Protein AF-A0AAE4U134-F1 (afdb_monomer_lite)

InterPro domains:
  IPR045512 Protein of unknown function DUF6480 [PF20088] (2-73)

Sequence (81 aa):
MSDEERKSMDPAPEETPDLESGGGVTPGDTPPDTPQTSGLSHEQPNRTKHFPAGGVGAFLGVGLLVIAMLVIIVGLIVMVL

Radius of gyration: 32.7 Å; chains: 1; bounding box: 56×29×85 Å

Structure (mmCIF, N/CA/C/O backbone):
data_AF-A0AAE4U134-F1
#
_entry.id   AF-A0AAE4U134-F1
#
loop_
_atom_site.group_PDB
_atom_site.id
_atom_site.type_symbol
_atom_site.label_atom_id
_atom_site.label_alt_id
_atom_site.label_comp_id
_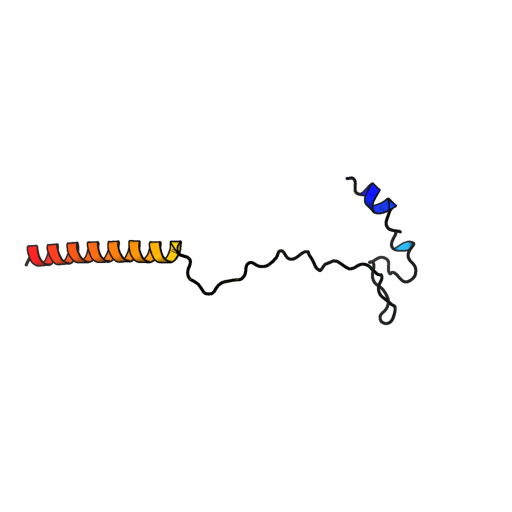atom_site.label_asym_id
_atom_site.label_entity_id
_atom_site.label_seq_id
_atom_site.pdbx_PDB_ins_code
_atom_site.Cartn_x
_atom_site.Cartn_y
_atom_site.Cartn_z
_atom_site.occupancy
_atom_site.B_iso_or_equiv
_atom_site.auth_seq_id
_atom_site.auth_comp_id
_atom_site.auth_asym_id
_atom_site.auth_atom_id
_atom_site.pdbx_PDB_model_num
ATOM 1 N N . MET A 1 1 ? -10.051 16.834 40.183 1.00 50.94 1 MET A N 1
ATOM 2 C CA . MET A 1 1 ? -11.277 16.375 40.856 1.00 50.94 1 MET A CA 1
ATOM 3 C C . MET A 1 1 ? -10.907 15.081 41.544 1.00 50.94 1 MET A C 1
ATOM 5 O O . MET A 1 1 ? -10.580 14.129 40.851 1.00 50.94 1 MET A O 1
ATOM 9 N N . SER A 1 2 ? -10.743 15.132 42.860 1.00 52.94 2 SER A N 1
ATOM 10 C CA . SER A 1 2 ? -10.229 14.041 43.694 1.00 52.94 2 SER A CA 1
ATOM 11 C C . SER A 1 2 ? -11.284 12.942 43.835 1.00 52.94 2 SER A C 1
ATOM 13 O O . SER A 1 2 ? -12.466 13.258 43.952 1.00 52.94 2 SER A O 1
ATOM 15 N N . ASP A 1 3 ? -10.867 11.675 43.862 1.00 55.97 3 ASP A N 1
ATOM 16 C CA . ASP A 1 3 ? -11.759 10.511 44.022 1.00 55.97 3 ASP A CA 1
ATOM 17 C C . ASP A 1 3 ? -12.616 10.579 45.302 1.00 55.97 3 ASP A C 1
ATOM 19 O O . ASP A 1 3 ? -13.737 10.074 45.343 1.00 55.97 3 ASP A O 1
ATOM 23 N N . GLU A 1 4 ? -12.137 11.314 46.305 1.00 57.25 4 GLU A N 1
ATOM 24 C CA . GLU A 1 4 ? -12.844 11.603 47.555 1.00 57.25 4 GLU A CA 1
ATOM 25 C C . GLU A 1 4 ? -14.185 12.330 47.343 1.00 57.25 4 GLU A C 1
ATOM 27 O O . GLU A 1 4 ? -15.140 12.108 48.083 1.00 57.25 4 GLU A O 1
ATOM 32 N N . GLU A 1 5 ? -14.290 13.177 46.312 1.00 56.00 5 GLU A N 1
ATOM 33 C CA . GLU A 1 5 ? -15.512 13.948 46.043 1.00 56.00 5 GLU A CA 1
ATOM 34 C C . GLU A 1 5 ? -16.558 13.136 45.269 1.00 56.00 5 GLU A C 1
ATOM 36 O O . GLU A 1 5 ? -17.749 13.397 45.384 1.00 56.00 5 GLU A O 1
ATOM 41 N N . ARG A 1 6 ? -16.140 12.097 44.532 1.00 54.47 6 ARG A N 1
ATOM 42 C CA . ARG A 1 6 ? -17.062 11.119 43.925 1.00 54.47 6 ARG A CA 1
ATOM 43 C C . ARG A 1 6 ? -17.708 10.234 44.992 1.00 54.47 6 ARG A C 1
ATOM 45 O O . ARG A 1 6 ? -18.902 9.972 44.913 1.00 54.47 6 ARG A O 1
ATOM 52 N N . LYS A 1 7 ? -16.932 9.814 46.000 1.00 57.53 7 LYS A N 1
ATOM 53 C CA . LYS A 1 7 ? -17.412 8.979 47.114 1.00 57.53 7 LYS A CA 1
ATOM 54 C C . LYS A 1 7 ? -18.402 9.705 48.035 1.00 57.53 7 LYS A C 1
ATOM 56 O O . LYS A 1 7 ? -19.110 9.053 48.787 1.00 57.53 7 LYS A O 1
ATOM 61 N N . SER A 1 8 ? -18.465 11.037 47.990 1.00 60.41 8 SER A N 1
ATOM 62 C CA . SER A 1 8 ? -19.409 11.792 48.820 1.00 60.41 8 SER A CA 1
ATOM 63 C C . SER A 1 8 ? -20.831 11.852 48.244 1.00 60.41 8 SER A C 1
ATOM 65 O O . SER A 1 8 ? -21.763 12.110 49.003 1.00 60.41 8 SER A O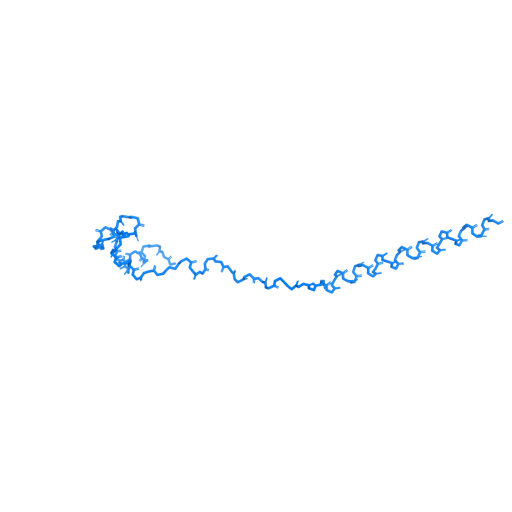 1
ATOM 67 N N . MET A 1 9 ? -21.010 11.623 46.934 1.00 64.69 9 MET A N 1
ATOM 68 C CA . MET A 1 9 ? -22.318 11.705 46.268 1.00 64.69 9 MET A CA 1
ATOM 69 C C . MET A 1 9 ? -23.007 10.352 46.062 1.00 64.69 9 MET A C 1
ATOM 71 O O . MET A 1 9 ? -24.235 10.318 46.116 1.00 64.69 9 MET A O 1
ATOM 75 N N . ASP A 1 10 ? -22.257 9.266 45.860 1.00 67.44 10 ASP A N 1
ATOM 76 C CA . ASP A 1 10 ? -22.828 7.920 45.738 1.00 67.44 10 ASP A CA 1
ATOM 77 C C . ASP A 1 10 ? -22.725 7.183 47.085 1.00 67.44 10 ASP A C 1
ATOM 79 O O . ASP A 1 10 ? -21.627 7.127 47.652 1.00 67.44 10 ASP A O 1
ATOM 83 N N . PRO A 1 11 ? -23.832 6.623 47.620 1.00 67.69 11 PRO A N 1
ATOM 84 C CA . PRO A 1 11 ? -23.776 5.835 48.847 1.00 67.69 11 PRO A CA 1
ATOM 85 C C . PRO A 1 11 ? -22.850 4.636 48.646 1.00 67.69 11 PRO A C 1
ATOM 87 O O . PRO A 1 11 ? -22.760 4.076 47.548 1.00 67.69 11 PRO A O 1
ATOM 90 N N . ALA A 1 12 ? -22.138 4.239 49.700 1.00 71.19 12 ALA A N 1
ATOM 91 C CA . ALA A 1 12 ? -21.243 3.101 49.581 1.00 71.19 12 ALA A CA 1
ATOM 92 C C . ALA A 1 12 ? -22.055 1.818 49.279 1.00 71.19 12 ALA A C 1
ATOM 94 O O . ALA A 1 12 ? -23.195 1.698 49.736 1.00 71.19 12 ALA A O 1
ATOM 95 N N . PRO A 1 13 ? -21.524 0.848 48.511 1.00 68.31 13 PRO A N 1
ATOM 96 C CA . PRO A 1 13 ? -22.254 -0.379 48.172 1.00 68.31 13 PRO A CA 1
ATOM 97 C C . PRO A 1 13 ? -22.784 -1.126 49.402 1.00 68.31 13 PRO A C 1
ATOM 99 O O . PRO A 1 13 ? -23.915 -1.595 49.403 1.00 68.31 13 PRO A O 1
ATOM 102 N N . GLU A 1 14 ? -22.002 -1.159 50.479 1.00 71.19 14 GLU A N 1
ATOM 103 C CA . GLU A 1 14 ? -22.363 -1.721 51.784 1.00 71.19 14 GLU A CA 1
ATOM 104 C C . GLU A 1 14 ? -23.509 -0.984 52.503 1.00 71.19 14 GLU A C 1
ATOM 106 O O . GLU A 1 14 ? -24.105 -1.525 53.435 1.00 71.19 14 GLU A O 1
ATOM 111 N N . GLU A 1 15 ? -23.822 0.237 52.072 1.00 69.56 15 GLU A N 1
ATOM 112 C CA . GLU A 1 15 ? -24.909 1.075 52.583 1.00 69.56 15 GLU A CA 1
ATOM 113 C C . GLU A 1 15 ? -26.145 1.050 51.670 1.00 69.56 15 GLU A C 1
ATOM 115 O O . GLU A 1 15 ? -27.178 1.622 52.025 1.00 69.56 15 GLU A O 1
ATOM 120 N N . THR A 1 16 ? -26.070 0.378 50.514 1.00 68.25 16 THR A N 1
ATOM 121 C CA . THR A 1 16 ? -27.193 0.243 49.580 1.00 68.25 16 THR A CA 1
ATOM 122 C C . THR A 1 16 ? -27.849 -1.132 49.755 1.00 68.25 16 THR A C 1
ATOM 124 O O . THR A 1 16 ? -27.206 -2.147 49.487 1.00 68.25 16 THR A O 1
ATOM 127 N N . PRO A 1 17 ? -29.116 -1.205 50.211 1.00 67.88 17 PRO A N 1
ATOM 128 C CA . PRO A 1 17 ? -29.808 -2.479 50.400 1.00 67.88 17 PRO A CA 1
ATOM 129 C C . PRO A 1 17 ? -29.870 -3.296 49.104 1.00 67.88 17 PRO A C 1
ATOM 131 O O . PRO A 1 17 ? -29.990 -2.731 48.021 1.00 67.88 17 PRO A O 1
ATOM 134 N N . ASP A 1 18 ? -29.787 -4.620 49.233 1.00 68.25 18 ASP A N 1
ATOM 135 C CA . ASP A 1 18 ? -29.871 -5.603 48.139 1.00 68.25 18 ASP A CA 1
ATOM 136 C C . ASP A 1 18 ? -28.736 -5.548 47.098 1.00 68.25 18 ASP A C 1
ATOM 138 O O . ASP A 1 18 ? -28.706 -6.369 46.178 1.00 68.25 18 ASP A O 1
ATOM 142 N N . LEU A 1 19 ? -27.751 -4.658 47.280 1.00 71.75 19 LEU A N 1
ATOM 143 C CA . LEU A 1 19 ? -26.496 -4.699 46.541 1.00 71.75 19 LEU A CA 1
ATOM 144 C C . LEU A 1 19 ? -25.490 -5.596 47.252 1.00 71.75 19 LEU A C 1
ATOM 146 O O . LEU A 1 19 ? -25.123 -5.398 48.411 1.00 71.75 19 LEU A O 1
ATOM 150 N N . GLU A 1 20 ? -24.978 -6.578 46.524 1.00 75.12 20 GLU A N 1
ATOM 151 C CA . GLU A 1 20 ? -23.760 -7.259 46.934 1.00 75.12 20 GLU A CA 1
ATOM 152 C C . GLU A 1 20 ? -22.603 -6.249 46.937 1.00 75.12 20 GLU A C 1
ATOM 154 O O . GLU A 1 20 ? -22.594 -5.283 46.175 1.00 75.12 20 GLU A O 1
ATOM 159 N N . SER A 1 21 ? -21.561 -6.499 47.734 1.00 69.81 21 SER A N 1
ATOM 160 C CA . SER A 1 21 ? -20.388 -5.610 47.823 1.00 69.81 21 SER A CA 1
ATOM 161 C C . SER A 1 21 ? -19.722 -5.313 46.459 1.00 69.81 21 SER A C 1
ATOM 163 O O . SER A 1 21 ? -19.003 -4.325 46.331 1.00 69.81 21 SER A O 1
ATOM 165 N N . GLY A 1 22 ? -19.984 -6.132 45.428 1.00 69.69 22 GLY A N 1
ATOM 166 C CA . GLY A 1 22 ? -19.553 -5.922 44.040 1.00 69.69 22 GLY A CA 1
ATOM 167 C C . GLY A 1 22 ? -20.472 -5.054 43.160 1.00 69.69 22 GLY A C 1
ATOM 168 O O . GLY A 1 22 ? -20.176 -4.911 41.976 1.00 69.69 22 GLY A O 1
ATOM 169 N N . GLY A 1 23 ? -21.566 -4.495 43.690 1.00 71.81 23 GLY A N 1
ATOM 170 C CA . GLY A 1 23 ? -22.512 -3.633 42.962 1.00 71.81 23 GLY A CA 1
ATOM 171 C C . GLY A 1 23 ? -23.572 -4.371 42.128 1.00 71.81 23 GLY A C 1
ATOM 172 O O . GLY A 1 23 ? -24.224 -3.751 41.290 1.00 71.81 23 GLY A O 1
ATOM 173 N N . GLY A 1 24 ? -23.723 -5.686 42.320 1.00 72.81 24 GLY A N 1
ATOM 174 C CA . GLY A 1 24 ? -24.747 -6.520 41.678 1.00 72.81 24 GLY A CA 1
ATOM 175 C C . GLY A 1 24 ? -25.939 -6.806 42.597 1.00 72.81 24 GLY A C 1
ATOM 176 O O . GLY A 1 24 ? -25.875 -6.523 43.787 1.00 72.81 24 GLY A O 1
ATOM 177 N N . VAL A 1 25 ? -27.004 -7.390 42.045 1.00 75.19 25 VAL A N 1
ATOM 178 C CA . VAL A 1 25 ? -28.217 -7.817 42.775 1.00 75.19 25 VAL A CA 1
ATOM 179 C C . VAL A 1 25 ? -28.507 -9.298 42.527 1.00 75.19 25 VAL A C 1
ATOM 181 O O . VAL A 1 25 ? -28.063 -9.858 41.517 1.00 75.19 25 VAL A O 1
ATOM 184 N N . THR A 1 26 ? -29.293 -9.934 43.400 1.00 79.12 26 THR A N 1
ATOM 185 C CA . THR A 1 26 ? -29.757 -11.316 43.195 1.00 79.12 26 THR A CA 1
ATOM 186 C C . THR A 1 26 ? -30.624 -11.414 41.928 1.00 79.12 26 THR A C 1
ATOM 188 O O . THR A 1 26 ? -31.405 -10.505 41.637 1.00 79.12 26 THR A O 1
ATOM 191 N N . PRO A 1 27 ? -30.559 -12.514 41.152 1.00 68.56 27 PRO A N 1
ATOM 192 C CA . PRO A 1 27 ? -31.437 -12.701 39.999 1.00 68.56 27 PRO A CA 1
ATOM 193 C C . PRO A 1 27 ? -32.926 -12.643 40.380 1.00 68.56 27 PRO A C 1
ATOM 195 O O . PRO A 1 27 ? -33.413 -13.493 41.122 1.00 68.56 27 PRO A O 1
ATOM 198 N N . GLY A 1 28 ? -33.653 -11.669 39.827 1.00 70.12 28 GLY A N 1
ATOM 199 C CA . GLY A 1 28 ? -35.072 -11.424 40.119 1.00 70.12 28 GLY A CA 1
ATOM 200 C C . GLY A 1 28 ? -35.327 -10.142 40.914 1.00 70.12 28 GLY A C 1
ATOM 201 O O . GLY A 1 28 ? -36.431 -9.605 40.822 1.00 70.12 28 GLY A O 1
ATOM 202 N N . ASP A 1 29 ? -34.311 -9.618 41.600 1.00 75.06 29 ASP A N 1
ATOM 203 C CA . ASP A 1 29 ? -34.341 -8.273 42.174 1.00 75.06 29 ASP A CA 1
ATOM 204 C C . ASP A 1 29 ? -34.119 -7.234 41.067 1.00 75.06 29 ASP A C 1
ATOM 206 O O . ASP A 1 29 ? -33.518 -7.522 40.026 1.00 75.06 29 ASP A O 1
ATOM 210 N N . THR A 1 30 ? -34.645 -6.021 41.255 1.00 67.38 30 THR A N 1
ATOM 211 C CA . THR A 1 30 ? -34.461 -4.952 40.264 1.00 67.38 30 THR A CA 1
ATOM 212 C C . THR A 1 30 ? -33.033 -4.421 40.395 1.00 67.38 30 THR A C 1
ATOM 214 O O . THR A 1 30 ? -32.686 -3.946 41.476 1.00 67.38 30 THR A O 1
ATOM 217 N N . PRO A 1 31 ? -32.193 -4.499 39.343 1.00 67.81 31 PRO A N 1
ATOM 218 C CA . PRO A 1 31 ? -30.843 -3.945 39.378 1.00 67.81 31 PRO A CA 1
ATOM 219 C C . PRO A 1 31 ? -30.857 -2.457 39.742 1.00 67.81 31 PRO A C 1
ATOM 221 O O . PRO A 1 31 ? -31.821 -1.770 39.394 1.00 67.81 31 PRO A O 1
ATOM 224 N N . PRO A 1 32 ? -29.807 -1.943 40.408 1.00 68.44 32 PRO A N 1
ATOM 225 C CA . PRO A 1 32 ? -29.712 -0.522 40.702 1.00 68.44 32 PRO A CA 1
ATOM 226 C C . PRO A 1 32 ? -29.767 0.278 39.400 1.00 68.44 32 PRO A C 1
ATOM 228 O O . PRO A 1 32 ? -29.241 -0.157 38.371 1.00 68.44 32 PRO A O 1
ATOM 231 N N . ASP A 1 33 ? -30.368 1.466 39.459 1.00 59.66 33 ASP A N 1
ATOM 232 C CA . ASP A 1 33 ? -30.421 2.429 38.354 1.00 59.66 33 ASP A CA 1
ATOM 233 C C . ASP A 1 33 ? -29.026 3.041 38.094 1.00 59.66 33 ASP A C 1
ATOM 235 O O . ASP A 1 33 ? -28.809 4.247 38.202 1.00 59.66 33 ASP A O 1
ATOM 239 N N . THR A 1 34 ? -28.039 2.212 37.751 1.00 57.22 34 THR A N 1
ATOM 240 C CA . THR A 1 34 ? -26.742 2.641 37.227 1.00 57.22 34 THR A CA 1
ATOM 241 C C . THR A 1 34 ? -26.462 1.916 35.911 1.00 57.22 34 THR A C 1
ATOM 243 O O . THR A 1 34 ? -25.879 0.833 35.863 1.00 57.22 34 THR A O 1
ATOM 246 N N . PRO A 1 35 ? -26.836 2.504 34.763 1.00 55.72 35 PRO A N 1
ATOM 247 C CA . PRO A 1 35 ? -26.092 2.207 33.549 1.00 55.72 35 PRO A CA 1
ATOM 248 C C . PRO A 1 35 ? -24.654 2.725 33.791 1.00 55.72 35 PRO A C 1
ATOM 250 O O . PRO A 1 35 ? -24.449 3.670 34.543 1.00 55.72 35 PRO A O 1
ATOM 253 N N . GLN A 1 36 ? -23.581 2.137 33.277 1.00 60.34 36 GLN A N 1
ATOM 254 C CA . GLN A 1 36 ? -22.982 2.668 32.052 1.00 60.34 36 GLN A CA 1
ATOM 255 C C . GLN A 1 36 ? -21.640 1.952 31.777 1.00 60.34 36 GLN A C 1
ATOM 257 O O . GLN A 1 36 ? -20.568 2.448 32.114 1.00 60.34 36 GLN A O 1
ATOM 262 N N . THR A 1 37 ? -21.664 0.809 31.091 1.00 57.78 37 THR A N 1
ATOM 263 C CA . THR A 1 37 ? -20.552 0.440 30.183 1.00 57.78 37 THR A CA 1
ATOM 264 C C . THR A 1 37 ? -20.884 0.763 28.722 1.00 57.78 37 THR A C 1
ATOM 266 O O . THR A 1 37 ? -20.014 0.711 27.848 1.00 57.78 37 THR A O 1
ATOM 269 N N . SER A 1 38 ? -22.122 1.192 28.464 1.00 59.19 38 SER A N 1
ATOM 270 C CA . SER A 1 38 ? -22.624 1.730 27.200 1.00 59.19 38 SER A CA 1
ATOM 271 C C . SER A 1 38 ? -22.000 3.103 26.912 1.00 59.19 38 SER A C 1
ATOM 273 O O . SER A 1 38 ? -22.625 4.142 27.076 1.00 59.19 38 SER A O 1
ATOM 275 N N . GLY A 1 39 ? -20.723 3.108 26.527 1.00 53.59 39 GLY A N 1
ATOM 276 C CA . GLY A 1 39 ? -19.948 4.325 26.250 1.00 53.59 39 GLY A CA 1
ATOM 277 C C . GLY A 1 39 ? -18.427 4.141 26.273 1.00 53.59 39 GLY A C 1
ATOM 278 O O . GLY A 1 39 ? -17.699 5.031 25.850 1.00 53.59 39 GLY A O 1
ATOM 279 N N . LEU A 1 40 ? -17.924 2.983 26.719 1.00 58.03 40 LEU A N 1
ATOM 280 C CA . LEU A 1 40 ? -16.483 2.676 26.703 1.00 58.03 40 LEU A CA 1
ATOM 281 C C . LEU A 1 40 ? -15.955 2.270 25.320 1.00 58.03 40 LEU A C 1
ATOM 283 O O . LEU A 1 40 ? -14.746 2.184 25.109 1.00 58.03 40 LEU A O 1
ATOM 287 N N . SER A 1 41 ? -16.850 2.010 24.371 1.00 67.50 41 SER A N 1
ATOM 288 C CA . SER A 1 41 ? -16.473 1.854 22.972 1.00 67.50 41 SER A CA 1
ATOM 289 C C . SER A 1 41 ? -16.591 3.209 22.290 1.00 67.50 41 SER A C 1
ATOM 291 O O . SER A 1 41 ? -17.677 3.780 22.232 1.00 67.50 41 SER A O 1
ATOM 293 N N . HIS A 1 42 ? -15.475 3.716 21.764 1.00 66.69 42 HIS A N 1
ATOM 294 C CA . HIS A 1 42 ? -15.513 4.822 20.813 1.00 66.69 42 HIS A CA 1
ATOM 295 C C . HIS A 1 42 ? -16.350 4.413 19.595 1.00 66.69 42 HIS A C 1
ATOM 297 O O . HIS A 1 42 ? -16.327 3.245 19.196 1.00 66.69 42 HIS A O 1
ATOM 303 N N . GLU A 1 43 ? -17.062 5.372 18.998 1.00 71.69 43 GLU A N 1
ATOM 304 C CA . GLU A 1 43 ? -17.776 5.167 17.739 1.00 71.69 43 GLU A CA 1
ATOM 305 C C . GLU A 1 43 ? -16.816 4.539 16.720 1.00 71.69 43 GLU A C 1
ATOM 307 O O . GLU A 1 43 ? -15.795 5.129 16.356 1.00 71.69 43 GLU A O 1
ATOM 312 N N . GLN A 1 44 ? -17.087 3.291 16.319 1.00 71.44 44 GLN A N 1
ATOM 313 C CA . GLN A 1 44 ? -16.246 2.628 15.334 1.00 71.44 44 GLN A CA 1
ATOM 314 C C . GLN A 1 44 ? -16.409 3.387 14.020 1.00 71.44 44 GLN A C 1
ATOM 316 O O . GLN A 1 44 ? -17.532 3.477 13.514 1.00 71.44 44 GLN A O 1
ATOM 321 N N . PRO A 1 45 ? -15.319 3.923 13.439 1.00 72.62 45 PRO A N 1
ATOM 322 C CA . PRO A 1 45 ? -15.421 4.576 12.152 1.00 72.62 45 PRO A CA 1
ATOM 323 C C . PRO A 1 45 ? -16.013 3.572 11.169 1.00 72.62 45 PRO A C 1
ATOM 325 O O . PRO A 1 45 ? -15.527 2.443 11.041 1.00 72.62 45 PRO A O 1
ATOM 328 N N . ASN A 1 46 ? -17.086 3.985 10.496 1.00 76.06 46 ASN A N 1
ATOM 329 C CA . ASN A 1 46 ? -17.738 3.179 9.480 1.00 76.06 46 ASN A CA 1
ATOM 330 C C . ASN A 1 46 ? -16.681 2.734 8.467 1.00 76.06 46 ASN A C 1
ATOM 332 O O . ASN A 1 46 ? -16.142 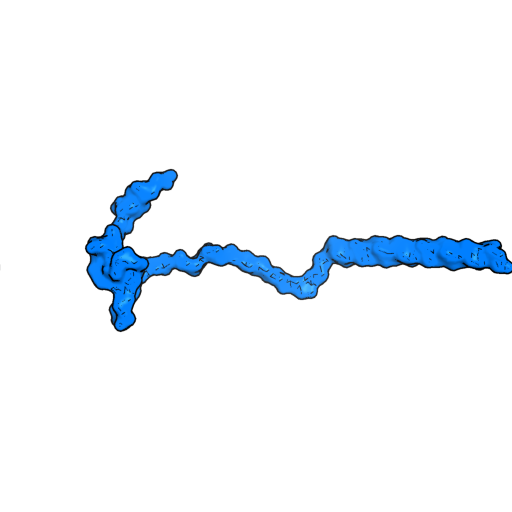3.549 7.713 1.00 76.06 46 ASN A O 1
ATOM 336 N N . ARG A 1 47 ? -16.356 1.436 8.459 1.00 66.81 47 ARG A N 1
ATOM 337 C CA . ARG A 1 47 ? -15.425 0.868 7.485 1.00 66.81 47 ARG A CA 1
ATOM 338 C C . ARG A 1 47 ? -16.105 0.934 6.124 1.00 66.81 47 ARG A C 1
ATOM 340 O O . ARG A 1 47 ? -16.882 0.054 5.755 1.00 66.81 47 ARG A O 1
ATOM 347 N N . THR A 1 48 ? -15.845 2.005 5.385 1.00 73.19 48 THR A N 1
ATOM 348 C CA . THR A 1 48 ? -16.309 2.106 4.008 1.00 73.19 48 THR A CA 1
ATOM 349 C C . THR A 1 48 ? -15.581 1.050 3.177 1.00 73.19 48 THR A C 1
ATOM 351 O O . THR A 1 48 ? -14.400 0.776 3.376 1.00 73.19 48 THR A O 1
ATOM 354 N N . LYS A 1 49 ? -16.294 0.422 2.239 1.00 75.81 49 LYS A N 1
ATOM 355 C CA . LYS A 1 49 ? -15.714 -0.553 1.296 1.00 75.81 49 LYS A CA 1
ATOM 356 C C . LYS A 1 49 ? -14.885 0.129 0.194 1.00 75.81 49 LYS A C 1
ATOM 358 O O . LYS A 1 49 ? -14.496 -0.522 -0.769 1.00 75.81 49 LYS A O 1
ATOM 363 N N . HIS A 1 50 ? -14.657 1.438 0.305 1.00 79.81 50 HIS A N 1
ATOM 364 C CA . HIS A 1 50 ? -13.983 2.233 -0.707 1.00 79.81 50 HIS A CA 1
ATOM 365 C C . HIS A 1 50 ? -12.483 2.231 -0.467 1.00 79.81 50 HIS A C 1
ATOM 367 O O . HIS A 1 50 ? -12.006 2.402 0.654 1.00 79.81 50 HIS A O 1
ATOM 373 N N . PHE A 1 51 ? -11.738 2.059 -1.552 1.00 80.69 51 PHE A N 1
ATOM 374 C CA . PHE A 1 51 ? -10.296 2.176 -1.508 1.00 80.69 51 PHE A CA 1
ATOM 375 C C . PHE A 1 51 ? -9.911 3.650 -1.296 1.00 80.69 51 PHE A C 1
ATOM 377 O O . PHE A 1 51 ? -10.469 4.518 -1.973 1.00 80.69 51 PHE A O 1
ATOM 384 N N . PRO A 1 52 ? -8.996 3.971 -0.362 1.00 84.62 52 PRO A N 1
ATOM 385 C CA . PRO A 1 52 ? -8.636 5.355 -0.085 1.00 84.62 52 PRO A CA 1
ATOM 386 C C . PRO A 1 52 ? -8.002 6.000 -1.321 1.00 84.62 52 PRO A C 1
ATOM 388 O O . PRO A 1 52 ? -7.201 5.371 -2.015 1.00 84.62 52 PRO A O 1
ATOM 391 N N . ALA A 1 53 ? -8.308 7.277 -1.569 1.00 84.94 53 ALA A N 1
ATOM 392 C CA . ALA A 1 53 ? -7.786 8.016 -2.724 1.00 84.94 53 ALA A CA 1
ATOM 393 C C . ALA A 1 53 ? -6.247 7.992 -2.794 1.00 84.94 53 ALA A C 1
ATOM 395 O O . ALA A 1 53 ? -5.676 7.839 -3.873 1.00 84.94 53 ALA A O 1
ATOM 396 N N . GLY A 1 54 ? -5.572 8.045 -1.638 1.00 89.25 54 GLY A N 1
ATOM 397 C CA . GLY A 1 54 ? -4.116 7.895 -1.557 1.00 89.25 54 GLY A CA 1
ATOM 398 C C . GLY A 1 54 ? -3.618 6.532 -2.049 1.00 89.25 54 GLY A C 1
ATOM 399 O O . GLY A 1 54 ? -2.595 6.460 -2.724 1.00 89.25 54 GLY A O 1
ATOM 400 N N . GLY A 1 55 ? -4.369 5.459 -1.790 1.00 89.19 55 GLY A N 1
ATOM 401 C CA . GLY A 1 55 ? -4.053 4.132 -2.308 1.00 89.19 55 GLY A CA 1
ATOM 402 C C . GLY A 1 55 ? -4.208 4.053 -3.829 1.00 89.19 55 GLY A C 1
ATOM 403 O O . GLY A 1 55 ? -3.363 3.461 -4.497 1.00 89.19 55 GLY A O 1
ATOM 404 N N . VAL A 1 56 ? -5.256 4.667 -4.390 1.00 93.88 56 VAL A N 1
ATOM 405 C CA . VAL A 1 56 ? -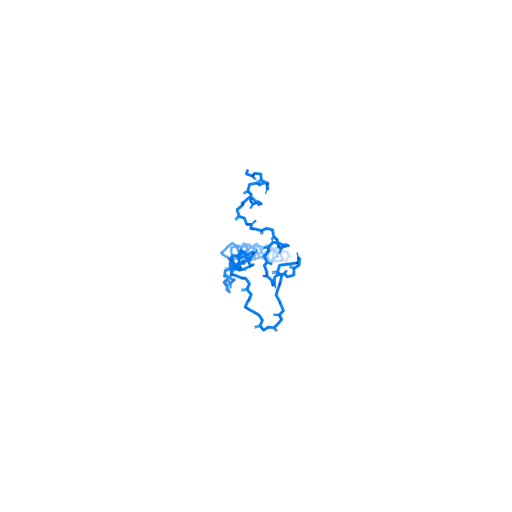5.435 4.744 -5.853 1.00 93.88 56 VAL A CA 1
ATOM 406 C C . VAL A 1 56 ? -4.255 5.481 -6.492 1.00 93.88 56 VAL A C 1
ATOM 408 O O . VAL A 1 56 ? -3.680 4.999 -7.468 1.00 93.88 56 VAL A O 1
ATOM 411 N N . GLY A 1 57 ? -3.844 6.609 -5.905 1.00 96.00 57 GLY A N 1
ATOM 412 C CA . GLY A 1 57 ? -2.676 7.369 -6.354 1.00 96.00 57 GLY A CA 1
ATOM 413 C C . GLY A 1 57 ? -1.379 6.558 -6.301 1.00 96.00 57 GLY A C 1
ATOM 414 O O . GLY A 1 57 ? -0.610 6.575 -7.261 1.00 96.00 57 GLY A O 1
ATOM 415 N N . ALA A 1 58 ? -1.161 5.794 -5.227 1.00 96.25 58 ALA A N 1
ATOM 416 C CA . ALA A 1 58 ? 0.008 4.926 -5.096 1.00 96.25 58 ALA A CA 1
ATOM 417 C C . ALA A 1 58 ? 0.056 3.851 -6.195 1.00 96.25 58 ALA A C 1
ATOM 419 O O . ALA A 1 58 ? 1.097 3.671 -6.827 1.00 96.25 58 ALA A O 1
ATOM 420 N N . PHE A 1 59 ? -1.068 3.183 -6.480 1.00 96.62 59 PHE A N 1
ATOM 421 C CA . PHE A 1 59 ? -1.131 2.190 -7.557 1.00 96.62 59 PHE A CA 1
ATOM 422 C C . PHE A 1 59 ? -0.885 2.794 -8.937 1.00 96.62 59 PHE A C 1
ATOM 424 O O . PHE A 1 59 ? -0.149 2.207 -9.728 1.00 96.62 59 PHE A O 1
ATOM 431 N N . LEU A 1 60 ? -1.452 3.969 -9.221 1.00 97.56 60 LEU A N 1
ATOM 432 C CA . LEU A 1 60 ? -1.197 4.676 -10.478 1.00 97.56 60 LEU A CA 1
ATOM 433 C C . LEU A 1 60 ? 0.281 5.061 -10.615 1.00 97.56 60 LEU A C 1
ATOM 435 O O . LEU A 1 60 ? 0.868 4.853 -11.676 1.00 97.56 60 LEU A O 1
ATOM 439 N N . GLY A 1 61 ? 0.896 5.564 -9.542 1.00 98.06 61 GLY A N 1
ATOM 440 C CA . GLY A 1 61 ? 2.314 5.925 -9.526 1.00 98.06 61 GLY A CA 1
ATOM 441 C C . GLY A 1 61 ? 3.231 4.728 -9.783 1.00 98.06 61 GLY A C 1
ATOM 442 O O . GLY A 1 61 ? 4.098 4.787 -10.655 1.00 98.06 61 GLY A O 1
ATOM 443 N N . VAL A 1 62 ? 3.003 3.617 -9.077 1.00 98.44 62 VAL A N 1
ATOM 444 C CA . VAL A 1 62 ? 3.761 2.371 -9.281 1.00 98.44 62 VAL A CA 1
ATOM 445 C C . VAL A 1 62 ? 3.526 1.812 -10.686 1.00 98.44 62 VAL A C 1
ATOM 447 O O . VAL A 1 62 ? 4.482 1.425 -11.353 1.00 98.44 62 VAL A O 1
ATOM 450 N N . GLY A 1 63 ? 2.281 1.810 -11.169 1.00 98.44 63 GLY A N 1
ATOM 451 C CA . GLY A 1 63 ? 1.950 1.348 -12.517 1.00 98.44 63 GLY A CA 1
ATOM 452 C C . GLY A 1 63 ? 2.684 2.140 -13.599 1.00 98.44 63 GLY A C 1
ATOM 453 O O . GLY A 1 63 ? 3.282 1.548 -14.497 1.00 98.44 63 GLY A O 1
ATOM 454 N N . LEU A 1 64 ? 2.716 3.469 -13.481 1.00 98.62 64 LEU A N 1
ATOM 455 C CA . LEU A 1 64 ? 3.431 4.332 -14.421 1.00 98.62 64 LEU A CA 1
ATOM 456 C C . LEU A 1 64 ? 4.945 4.083 -14.393 1.00 98.62 64 LEU A C 1
ATOM 458 O O . LEU A 1 64 ? 5.574 4.020 -15.449 1.00 98.62 64 LEU A O 1
ATOM 462 N N . LEU A 1 65 ? 5.521 3.893 -13.202 1.00 98.56 65 LEU A N 1
ATOM 463 C CA . LEU A 1 65 ? 6.938 3.560 -13.037 1.00 98.56 65 LEU A CA 1
ATOM 464 C C . LEU A 1 65 ? 7.290 2.237 -13.734 1.00 98.56 65 LEU A C 1
ATOM 466 O O . LEU A 1 65 ? 8.278 2.169 -14.465 1.00 98.56 65 LEU A O 1
ATOM 470 N N . VAL A 1 66 ? 6.474 1.198 -13.535 1.00 98.69 66 VAL A N 1
ATOM 471 C CA . VAL A 1 66 ? 6.671 -0.113 -14.172 1.00 98.69 66 VAL A CA 1
ATOM 472 C C . VAL A 1 66 ? 6.579 0.008 -15.692 1.00 98.69 66 VAL A C 1
ATOM 474 O O . VAL A 1 66 ? 7.440 -0.516 -16.396 1.00 98.69 66 VAL A O 1
ATOM 477 N N . ILE A 1 67 ? 5.590 0.741 -16.211 1.00 98.69 67 ILE A N 1
ATO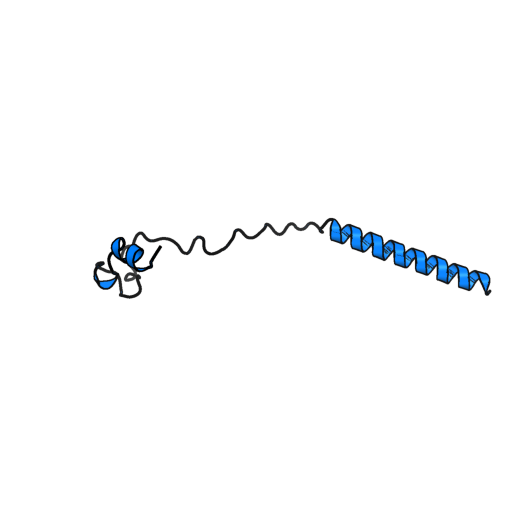M 478 C CA . ILE A 1 67 ? 5.455 0.987 -17.654 1.00 98.69 67 ILE A CA 1
ATOM 479 C C . ILE A 1 67 ? 6.700 1.697 -18.198 1.00 98.69 67 ILE A C 1
ATOM 481 O O . ILE A 1 67 ? 7.257 1.258 -19.202 1.00 98.69 67 ILE A O 1
ATOM 485 N N . ALA A 1 68 ? 7.174 2.749 -17.526 1.00 98.69 68 ALA A N 1
ATOM 486 C CA . ALA A 1 68 ? 8.380 3.466 -17.932 1.00 98.69 68 ALA A CA 1
ATOM 487 C C . ALA A 1 68 ? 9.608 2.541 -17.973 1.00 98.69 68 ALA A C 1
ATOM 489 O O . ALA A 1 68 ? 10.362 2.560 -18.946 1.00 98.69 68 ALA A O 1
ATOM 490 N N . MET A 1 69 ? 9.777 1.679 -16.966 1.00 98.69 69 MET A N 1
ATOM 491 C CA . MET A 1 69 ? 10.844 0.676 -16.963 1.00 98.69 69 MET A CA 1
ATOM 492 C C . MET A 1 69 ? 10.738 -0.296 -18.138 1.00 98.69 69 MET A C 1
ATOM 494 O O . MET A 1 69 ? 11.743 -0.561 -18.795 1.00 98.69 69 MET A O 1
ATOM 498 N N . LEU A 1 70 ? 9.541 -0.807 -18.435 1.00 98.62 70 LEU A N 1
ATOM 499 C CA . LEU A 1 70 ? 9.335 -1.720 -19.561 1.00 98.62 70 LEU A CA 1
ATOM 500 C C . LEU A 1 70 ? 9.663 -1.052 -20.899 1.00 98.62 70 LEU A C 1
ATOM 502 O O . LEU A 1 70 ? 10.314 -1.673 -21.735 1.00 98.62 70 LEU A O 1
ATOM 506 N N . VAL A 1 71 ? 9.279 0.213 -21.085 1.00 98.62 71 VAL A N 1
ATOM 507 C CA . VAL A 1 71 ? 9.632 0.988 -22.285 1.00 98.62 71 VAL A CA 1
ATOM 508 C C . VAL A 1 71 ? 11.147 1.097 -22.437 1.00 98.62 71 VAL A C 1
ATOM 510 O O . VAL A 1 71 ? 11.662 0.861 -23.528 1.00 98.62 71 VAL A O 1
ATOM 513 N N . ILE A 1 72 ? 11.868 1.399 -21.353 1.00 98.44 72 ILE A N 1
ATOM 514 C CA . ILE A 1 72 ? 13.335 1.474 -21.371 1.00 98.44 72 ILE A CA 1
ATOM 515 C C . ILE A 1 72 ? 13.931 0.112 -21.739 1.00 98.44 72 ILE A C 1
ATOM 517 O O . ILE A 1 72 ? 14.760 0.039 -22.641 1.00 98.44 72 ILE A O 1
ATOM 521 N N . ILE A 1 73 ? 13.493 -0.968 -21.088 1.00 98.44 73 ILE A N 1
ATOM 522 C CA . ILE A 1 73 ? 13.996 -2.325 -21.345 1.00 98.44 73 ILE A CA 1
ATOM 523 C C . ILE A 1 73 ? 13.781 -2.715 -22.809 1.00 98.44 73 ILE A C 1
ATOM 525 O O . ILE A 1 73 ? 14.720 -3.149 -23.473 1.00 98.44 73 ILE A O 1
ATOM 529 N N . VAL A 1 74 ? 12.564 -2.534 -23.326 1.00 98.31 74 VAL A N 1
ATOM 530 C CA . VAL A 1 74 ? 12.242 -2.846 -24.724 1.00 98.31 74 VAL A CA 1
ATOM 531 C C . VAL A 1 74 ? 13.072 -1.983 -25.672 1.00 98.31 74 VAL A C 1
ATOM 533 O O . VAL A 1 74 ? 13.633 -2.513 -26.627 1.00 98.31 74 VAL A O 1
ATOM 536 N N . GLY A 1 75 ? 13.208 -0.685 -25.394 1.00 98.06 75 GLY A N 1
ATOM 537 C CA . GLY A 1 75 ? 14.035 0.219 -26.193 1.00 98.06 75 GLY A CA 1
ATOM 538 C C . GLY A 1 75 ? 15.499 -0.219 -26.256 1.00 98.06 75 GLY A C 1
ATOM 539 O O . GLY A 1 75 ? 16.087 -0.228 -27.334 1.00 98.06 75 GLY A O 1
ATOM 540 N N . LEU A 1 76 ? 16.067 -0.650 -25.127 1.00 97.94 76 LEU A N 1
ATOM 541 C CA . LEU A 1 76 ? 17.431 -1.180 -25.073 1.00 97.94 76 LEU A CA 1
ATOM 542 C C . LEU A 1 76 ? 17.575 -2.487 -25.859 1.00 97.94 76 LEU A C 1
ATOM 544 O O . LEU A 1 76 ? 18.553 -2.653 -26.578 1.00 97.94 76 LEU A O 1
ATOM 548 N N . ILE A 1 77 ? 16.607 -3.400 -25.758 1.00 97.75 77 ILE A N 1
ATOM 549 C CA . ILE A 1 77 ? 16.625 -4.663 -26.511 1.00 97.75 77 ILE A CA 1
ATOM 550 C C . ILE A 1 77 ? 16.584 -4.389 -28.017 1.00 97.75 77 ILE A C 1
ATOM 552 O O . ILE A 1 77 ? 17.397 -4.934 -28.756 1.00 97.75 77 ILE A O 1
ATOM 556 N N . VAL A 1 78 ? 15.673 -3.519 -28.462 1.00 97.75 78 VAL A N 1
ATOM 557 C CA . VAL A 1 78 ? 15.536 -3.143 -29.879 1.00 97.75 78 VAL A CA 1
ATOM 558 C C . VAL A 1 78 ? 16.783 -2.427 -30.395 1.00 97.75 78 VAL A C 1
ATOM 560 O O . VAL A 1 78 ? 17.147 -2.618 -31.543 1.00 97.75 78 VAL A O 1
ATOM 563 N N . MET A 1 79 ? 17.443 -1.614 -29.568 1.00 96.00 79 MET A N 1
ATOM 564 C CA . MET A 1 79 ? 18.688 -0.937 -29.943 1.00 96.00 79 MET A CA 1
ATOM 565 C C . MET A 1 79 ? 19.860 -1.911 -30.154 1.00 96.00 79 MET A C 1
ATOM 567 O O . MET A 1 79 ? 20.769 -1.602 -30.921 1.00 96.00 79 MET A O 1
ATOM 571 N N . VAL A 1 80 ? 19.886 -3.029 -29.424 1.00 93.94 80 VAL A N 1
ATOM 572 C CA . VAL A 1 80 ? 21.005 -3.989 -29.424 1.00 93.94 80 VAL A CA 1
ATOM 573 C C . VAL A 1 80 ? 20.854 -5.080 -30.493 1.00 93.94 80 VAL A C 1
ATOM 575 O O . VAL A 1 80 ? 21.866 -5.637 -30.920 1.00 93.94 80 VAL A O 1
ATOM 578 N N . LEU A 1 81 ? 19.621 -5.395 -30.895 1.00 87.38 81 LEU A N 1
ATOM 579 C CA . LEU A 1 81 ? 19.296 -6.329 -31.983 1.00 87.38 81 LEU A CA 1
ATOM 580 C C . LEU A 1 81 ? 19.562 -5.714 -33.363 1.00 87.38 81 LEU A C 1
ATOM 582 O O . LEU A 1 81 ? 20.063 -6.468 -34.227 1.00 87.38 81 LEU A O 1
#

Orga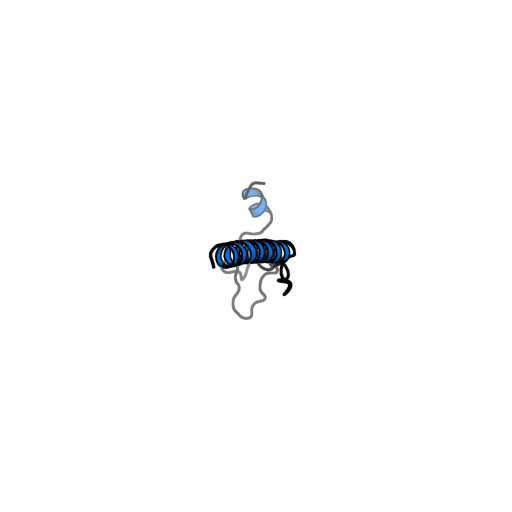nism: NCBI:txid89053

Foldseek 3Di:
DDPVVVPVPDDQQVRDPQRDNVQAHDPPDDRPPDDDVPPVDDDDPPPDPDDDPVVVVVVVVVVVVVVVVVVVVVVVVVVVD

pLDDT: mean 77.44, std 15.58, range [50.94, 98.69]

Secondary structure (DSSP, 8-state):
--HHHHTTTSPPGGGSTT--TTS---BTBPPPS---STTSS-------SSPPHHHHHHHHHHHHHHHHHHHHHHHHHHHH-